Protein AF-A0A964BZN2-F1 (afdb_monomer)

pLDDT: mean 92.25, std 7.42, range [51.03, 97.81]

Secondary structure (DSSP, 8-state):
---------SS--TTHHHHHHTTHHHHHHHHHHTTTTT-GGGG----HHHHHHHHHHHHHHHHHHHHHHHHHHHHSPPPBPTTSSBSS-HHHHHHHHHHHHHHTTTT-HHHHHHHHTTT---

Radius of gyration: 18.12 Å; Cα contacts (8 Å, |Δi|>4): 83; chains: 1; bounding box: 41×39×49 Å

Foldseek 3Di:
DPDDDDFDDPDPDPCRVVVVVCVCVVVVVVCCCPDVHVNVVVVVDPDPVVVVVVVVVVVLVQLLLLLQLVVCCVVPNFDQDPVRHGPDDSSSNSRVVVVVCVVPVVPNVVVVVVSCVSSDPD

Structure (mmCIF, N/CA/C/O backbone):
data_AF-A0A964BZN2-F1
#
_entry.id   AF-A0A964BZN2-F1
#
loop_
_atom_site.group_PDB
_atom_site.id
_atom_site.type_symbol
_atom_site.label_atom_id
_atom_site.label_alt_id
_atom_site.label_comp_id
_atom_site.label_asym_id
_atom_site.label_entity_id
_atom_site.label_seq_id
_atom_site.pdbx_PDB_ins_code
_atom_site.Cartn_x
_atom_site.Cartn_y
_atom_site.Cartn_z
_atom_site.occupancy
_atom_site.B_iso_or_equiv
_atom_site.auth_seq_id
_atom_site.auth_comp_id
_atom_site.auth_asym_id
_atom_site.auth_atom_id
_atom_site.pdbx_PDB_model_num
ATOM 1 N N . ASP A 1 1 ? 3.042 -6.095 -25.048 1.00 51.88 1 ASP A N 1
ATOM 2 C CA . ASP A 1 1 ? 2.594 -5.011 -25.938 1.00 51.88 1 ASP A CA 1
ATOM 3 C C . ASP A 1 1 ? 3.824 -4.264 -26.408 1.00 51.88 1 ASP A C 1
ATOM 5 O O . ASP A 1 1 ? 4.493 -3.630 -25.604 1.00 51.88 1 ASP A O 1
ATOM 9 N N . GLY A 1 2 ? 4.241 -4.516 -27.651 1.00 74.69 2 GLY A N 1
ATOM 10 C CA . GLY A 1 2 ? 5.504 -4.043 -28.234 1.00 74.69 2 GLY A CA 1
ATOM 11 C C . GLY A 1 2 ? 5.465 -2.568 -28.629 1.00 74.69 2 GLY A C 1
ATOM 12 O O . GLY A 1 2 ? 5.845 -2.222 -29.742 1.00 74.69 2 GLY A O 1
ATOM 13 N N . GLU A 1 3 ? 4.945 -1.722 -27.745 1.00 84.19 3 GLU A N 1
ATOM 14 C CA . GLU A 1 3 ? 4.877 -0.278 -27.946 1.00 84.19 3 GLU A CA 1
ATOM 15 C C . GLU A 1 3 ? 6.256 0.360 -27.725 1.00 84.19 3 GLU A C 1
ATOM 17 O O . GLU A 1 3 ? 7.029 -0.056 -26.857 1.00 84.19 3 GLU A O 1
ATOM 22 N N . LEU A 1 4 ? 6.578 1.371 -28.534 1.00 87.00 4 LEU A N 1
ATOM 23 C CA . LEU A 1 4 ? 7.837 2.105 -28.436 1.00 87.00 4 LEU A CA 1
ATOM 24 C C . LEU A 1 4 ? 7.797 3.065 -27.235 1.00 87.00 4 LEU A C 1
ATOM 26 O O . LEU A 1 4 ? 6.884 3.878 -27.115 1.00 87.00 4 LEU A O 1
ATOM 30 N N . LEU A 1 5 ? 8.818 3.006 -26.373 1.00 86.94 5 LEU A N 1
ATOM 31 C CA . LEU A 1 5 ? 9.011 3.921 -25.244 1.00 86.94 5 LEU A CA 1
ATOM 32 C C . LEU A 1 5 ? 10.165 4.886 -25.544 1.00 86.94 5 LEU A C 1
ATOM 34 O O . LEU A 1 5 ? 11.301 4.454 -25.729 1.00 86.94 5 LEU A O 1
ATOM 38 N N . VAL A 1 6 ? 9.888 6.192 -25.524 1.00 90.06 6 VAL A N 1
ATOM 39 C CA . VAL A 1 6 ? 10.912 7.245 -25.614 1.00 90.06 6 VAL A CA 1
ATOM 40 C C . VAL A 1 6 ? 11.134 7.839 -24.225 1.00 90.06 6 VAL A C 1
ATOM 42 O O . VAL A 1 6 ? 10.206 8.365 -23.615 1.00 90.06 6 VAL A O 1
ATOM 45 N N . VAL A 1 7 ? 12.369 7.765 -23.726 1.00 89.69 7 VAL A N 1
ATOM 46 C CA . VAL A 1 7 ? 12.784 8.396 -22.465 1.00 89.69 7 VAL A CA 1
ATOM 47 C C . VAL A 1 7 ? 13.785 9.498 -22.786 1.00 89.69 7 VAL A C 1
ATOM 49 O O . VAL A 1 7 ? 14.825 9.234 -23.384 1.00 89.69 7 VAL A O 1
ATOM 52 N N . VAL A 1 8 ? 13.473 10.726 -22.375 1.00 90.38 8 VAL A N 1
ATOM 53 C CA . VAL A 1 8 ? 14.361 11.888 -22.505 1.00 90.38 8 VAL A CA 1
ATOM 54 C C . VAL A 1 8 ? 14.968 12.177 -21.136 1.00 90.38 8 VAL A C 1
ATOM 56 O O . VAL A 1 8 ? 14.242 12.320 -20.155 1.00 90.38 8 VAL A O 1
ATOM 59 N N . SER A 1 9 ? 16.295 12.238 -21.067 1.00 88.06 9 SER A N 1
ATOM 60 C CA . SER A 1 9 ? 17.054 12.511 -19.845 1.00 88.06 9 SER A CA 1
ATOM 61 C C . SER A 1 9 ? 18.124 13.561 -20.149 1.00 88.06 9 SER A C 1
ATOM 63 O O . SER A 1 9 ? 18.752 13.460 -21.205 1.00 88.06 9 SER A O 1
ATOM 65 N N . PRO A 1 10 ? 18.347 14.550 -19.262 1.00 87.06 10 PRO A N 1
ATOM 66 C CA . PRO A 1 10 ? 19.429 15.520 -19.426 1.00 87.06 10 PRO A CA 1
ATOM 67 C C . PRO A 1 10 ? 20.809 14.859 -19.301 1.00 87.06 10 PRO A C 1
ATOM 69 O O . PRO A 1 10 ? 21.753 15.283 -19.961 1.00 87.06 10 PRO A O 1
ATOM 72 N N . ASP A 1 11 ? 20.902 13.781 -18.517 1.00 81.56 11 ASP A N 1
ATOM 73 C CA . ASP A 1 11 ? 22.132 13.021 -18.323 1.00 81.56 11 ASP A CA 1
ATOM 74 C C . ASP A 1 11 ? 22.114 11.742 -19.169 1.00 81.56 11 ASP A C 1
ATOM 76 O O . ASP A 1 11 ? 21.147 10.969 -19.127 1.00 81.56 11 ASP A O 1
ATOM 80 N N . SER A 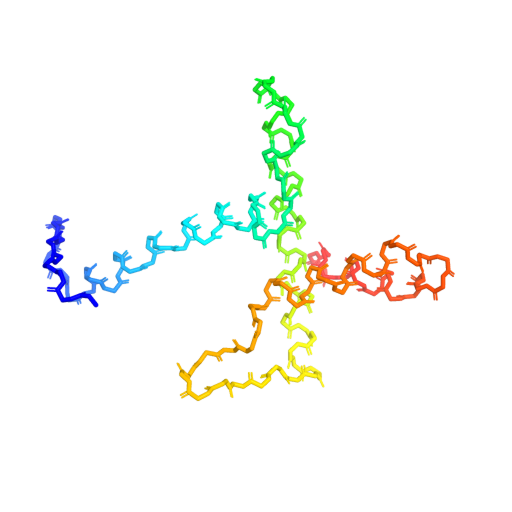1 12 ? 23.206 11.472 -19.890 1.00 67.88 12 SER A N 1
ATOM 81 C CA . SER A 1 12 ? 23.426 10.255 -20.687 1.00 67.88 12 SER A CA 1
ATOM 82 C C . SER A 1 12 ? 23.813 9.058 -19.809 1.00 67.88 12 SER A C 1
ATOM 84 O O . SER A 1 12 ? 24.851 8.419 -19.978 1.00 67.88 12 SER A O 1
ATOM 86 N N . THR A 1 13 ? 22.969 8.739 -18.829 1.00 77.81 13 THR A N 1
ATOM 87 C CA . THR A 1 13 ? 23.210 7.614 -17.923 1.00 77.81 13 THR A CA 1
ATOM 88 C C . THR A 1 13 ? 22.645 6.316 -18.494 1.00 77.81 13 THR A C 1
ATOM 90 O O . THR A 1 13 ? 21.492 6.241 -18.919 1.00 77.81 13 THR A O 1
ATOM 93 N N . THR A 1 14 ? 23.426 5.236 -18.417 1.00 84.62 14 THR A N 1
ATOM 94 C CA . THR A 1 14 ? 22.962 3.866 -18.721 1.00 84.62 14 THR A CA 1
ATOM 95 C C . THR A 1 14 ? 21.813 3.415 -17.809 1.00 84.62 14 THR A C 1
ATOM 97 O O . THR A 1 14 ? 21.139 2.425 -18.085 1.00 84.62 14 THR A O 1
ATOM 100 N N . THR A 1 15 ? 21.549 4.159 -16.732 1.00 89.12 15 THR A N 1
ATOM 101 C CA . THR A 1 15 ? 20.492 3.905 -15.753 1.00 89.12 15 THR A CA 1
ATOM 102 C C . THR A 1 15 ? 19.176 4.626 -16.061 1.00 89.12 15 THR A C 1
ATOM 104 O O . THR A 1 15 ? 18.191 4.354 -15.372 1.00 89.12 15 THR A O 1
ATOM 107 N N . ALA A 1 16 ? 19.105 5.485 -17.090 1.00 89.94 16 ALA A N 1
ATOM 108 C CA . ALA A 1 16 ? 17.922 6.300 -17.400 1.00 89.94 16 ALA A CA 1
ATOM 109 C C . ALA A 1 16 ? 16.630 5.471 -17.528 1.00 89.94 16 ALA A C 1
ATOM 111 O O . ALA A 1 16 ? 15.619 5.786 -16.900 1.00 89.94 16 ALA A O 1
ATOM 112 N N . ILE A 1 17 ? 16.681 4.355 -18.263 1.00 90.12 17 ILE A N 1
ATOM 113 C CA . ILE A 1 17 ? 15.534 3.450 -18.439 1.00 90.12 17 ILE A CA 1
ATOM 114 C C . ILE A 1 17 ? 15.131 2.784 -17.117 1.00 90.12 17 ILE A C 1
ATOM 116 O O . ILE A 1 17 ? 13.951 2.748 -16.774 1.00 90.12 17 ILE A O 1
ATOM 120 N N . SER A 1 18 ? 16.104 2.290 -16.344 1.00 90.12 18 SER A N 1
ATOM 121 C CA . SER A 1 18 ? 15.850 1.647 -15.046 1.00 90.12 18 SER A CA 1
ATOM 122 C C . SER A 1 18 ? 15.219 2.623 -14.047 1.00 90.12 18 SER A C 1
ATOM 124 O O . SER A 1 18 ? 14.247 2.295 -13.365 1.00 90.12 18 SER A O 1
ATOM 126 N N . ASN A 1 19 ? 15.713 3.862 -14.009 1.00 90.00 19 ASN A N 1
ATOM 127 C CA . ASN A 1 19 ? 15.152 4.919 -13.176 1.00 90.00 19 ASN A CA 1
ATOM 128 C C . ASN A 1 19 ? 13.736 5.298 -13.613 1.00 90.00 19 ASN A C 1
ATOM 130 O O . ASN A 1 19 ? 12.854 5.395 -12.761 1.00 90.00 19 ASN A O 1
ATOM 134 N N . TYR A 1 20 ? 13.489 5.434 -14.919 1.00 90.94 20 TYR A N 1
ATOM 135 C CA . TYR A 1 20 ? 12.144 5.685 -15.435 1.00 90.94 20 TYR A CA 1
ATOM 136 C C . TYR A 1 20 ? 11.173 4.550 -15.077 1.00 90.94 20 TYR A C 1
ATOM 138 O O . TYR A 1 20 ? 10.026 4.807 -14.716 1.00 90.94 20 TYR A O 1
ATOM 146 N N . GLY A 1 21 ? 11.642 3.299 -15.065 1.00 90.50 21 GLY A N 1
ATOM 147 C CA . GLY A 1 21 ? 10.855 2.144 -14.626 1.00 90.50 21 GLY A CA 1
ATOM 148 C C . GLY A 1 21 ? 10.297 2.275 -13.202 1.00 90.50 21 GLY A C 1
ATOM 149 O O . GLY A 1 21 ? 9.187 1.813 -12.932 1.00 90.50 21 GLY A O 1
ATOM 150 N N . LYS A 1 22 ? 10.995 2.982 -12.300 1.00 91.00 22 LYS A N 1
ATOM 151 C CA . LYS A 1 22 ? 10.516 3.235 -10.927 1.00 91.00 22 LYS A CA 1
ATOM 152 C C . LYS A 1 22 ? 9.255 4.110 -10.890 1.00 91.00 22 LYS A C 1
ATOM 154 O O . LYS A 1 22 ? 8.497 4.024 -9.924 1.00 91.00 22 LYS A O 1
ATOM 159 N N . ARG A 1 23 ? 8.973 4.891 -11.947 1.00 92.81 23 ARG A N 1
ATOM 160 C CA . ARG A 1 23 ? 7.767 5.736 -12.072 1.00 92.81 23 ARG A CA 1
ATOM 161 C C . ARG A 1 23 ? 6.480 4.931 -11.897 1.00 92.81 23 ARG A C 1
ATOM 163 O O . ARG A 1 23 ? 5.541 5.423 -11.280 1.00 92.81 23 ARG A O 1
ATOM 170 N N . TRP A 1 24 ? 6.445 3.683 -12.374 1.00 91.38 24 TRP A N 1
ATOM 171 C CA . TRP A 1 24 ? 5.263 2.814 -12.277 1.00 91.38 24 TRP A CA 1
ATOM 172 C C . TRP A 1 24 ? 4.813 2.549 -10.827 1.00 91.38 24 TRP A C 1
ATOM 174 O O . TRP A 1 24 ? 3.661 2.185 -10.567 1.00 91.38 24 TRP A O 1
ATOM 184 N N . GLY A 1 25 ? 5.702 2.776 -9.853 1.00 92.88 25 GLY A N 1
ATOM 185 C CA . GLY A 1 25 ? 5.373 2.713 -8.432 1.00 92.88 25 GLY A CA 1
ATOM 186 C C . GLY A 1 25 ? 4.187 3.606 -8.055 1.00 92.88 25 GLY A C 1
ATOM 187 O O . GLY A 1 25 ? 3.327 3.166 -7.294 1.00 92.88 25 GLY A O 1
ATOM 188 N N . ILE A 1 26 ? 4.065 4.803 -8.645 1.00 93.69 26 ILE A N 1
ATOM 189 C CA . ILE A 1 26 ? 2.972 5.731 -8.314 1.00 93.69 26 ILE A CA 1
ATOM 190 C C . ILE A 1 26 ? 1.607 5.236 -8.813 1.00 93.69 26 ILE A C 1
ATOM 192 O O . ILE A 1 26 ? 0.599 5.374 -8.127 1.00 93.69 26 ILE A O 1
ATOM 196 N N . GLU A 1 27 ? 1.562 4.588 -9.977 1.00 95.00 27 GLU A N 1
ATOM 197 C CA . GLU A 1 27 ? 0.328 3.995 -10.507 1.00 95.00 27 GLU A CA 1
ATOM 198 C C . GLU A 1 27 ? -0.120 2.821 -9.636 1.00 95.00 27 GLU A C 1
ATOM 200 O O . GLU A 1 27 ? -1.309 2.630 -9.367 1.00 95.00 27 GLU A O 1
ATOM 205 N N . THR A 1 28 ? 0.852 2.058 -9.134 1.00 94.50 28 THR A N 1
ATOM 206 C CA . THR A 1 28 ? 0.592 0.972 -8.192 1.00 94.50 28 THR A CA 1
ATOM 207 C C . THR A 1 28 ? 0.047 1.527 -6.875 1.00 94.50 28 THR A C 1
ATOM 209 O O . THR A 1 28 ? -0.977 1.034 -6.402 1.00 94.50 28 THR A O 1
ATOM 212 N N . LEU A 1 29 ? 0.665 2.583 -6.334 1.00 95.44 29 LEU A N 1
ATOM 213 C CA . LEU A 1 29 ? 0.215 3.299 -5.138 1.00 95.44 29 LEU A CA 1
ATOM 214 C C . LEU A 1 29 ? -1.233 3.787 -5.280 1.00 95.44 29 LEU A C 1
ATOM 216 O O . LEU A 1 29 ? -2.086 3.440 -4.463 1.00 95.44 29 LEU A O 1
ATOM 220 N N . PHE A 1 30 ? -1.545 4.524 -6.350 1.00 95.19 30 PHE A N 1
ATOM 221 C CA . PHE A 1 30 ? -2.909 4.994 -6.596 1.00 95.19 30 PHE A CA 1
ATOM 222 C C . PHE A 1 30 ? -3.892 3.838 -6.780 1.00 95.19 30 PHE A C 1
ATOM 224 O O . PHE A 1 30 ? -5.018 3.906 -6.290 1.00 95.19 30 PHE A O 1
ATOM 231 N N . GLY A 1 31 ? -3.472 2.740 -7.412 1.00 96.31 31 GLY A N 1
ATOM 232 C CA . GLY A 1 31 ? -4.271 1.521 -7.482 1.00 96.31 31 GLY A CA 1
ATOM 233 C C . GLY A 1 31 ? -4.634 0.974 -6.097 1.00 96.31 31 GLY A C 1
ATOM 234 O O . GLY A 1 31 ? -5.793 0.621 -5.875 1.00 96.31 31 GLY A O 1
ATOM 235 N N . MET A 1 32 ? -3.673 0.931 -5.165 1.00 97.25 32 MET A N 1
ATOM 236 C CA . MET A 1 32 ? -3.889 0.491 -3.777 1.00 97.25 32 MET A CA 1
ATOM 237 C C . MET A 1 32 ? -4.811 1.437 -2.997 1.00 97.25 32 MET A C 1
ATOM 239 O O . MET A 1 32 ? -5.615 0.974 -2.192 1.00 97.25 32 MET A O 1
ATOM 243 N N . PHE A 1 33 ? -4.743 2.745 -3.241 1.00 96.50 33 PHE A N 1
ATOM 244 C CA . PHE A 1 33 ? -5.641 3.717 -2.607 1.00 96.50 33 PHE A CA 1
ATOM 245 C C . PHE A 1 33 ? -7.078 3.627 -3.123 1.00 96.50 33 PHE A C 1
ATOM 247 O O . PHE A 1 33 ? -8.022 3.829 -2.363 1.00 96.50 33 PHE A O 1
ATOM 254 N N . LYS A 1 34 ? -7.254 3.274 -4.394 1.00 95.19 34 LYS A N 1
ATOM 255 C CA . LYS A 1 34 ? -8.559 3.115 -5.037 1.00 95.19 34 LYS A CA 1
ATOM 256 C C . LYS A 1 34 ? -9.080 1.680 -4.872 1.00 95.19 34 LYS A C 1
ATOM 258 O O . LYS A 1 34 ? -8.996 1.072 -3.805 1.00 95.19 34 LYS A O 1
ATOM 263 N N . THR A 1 35 ? -9.626 1.120 -5.943 1.00 94.38 35 THR A N 1
ATOM 264 C CA . THR A 1 35 ? -10.351 -0.154 -5.966 1.00 94.38 35 THR A CA 1
ATOM 265 C C . THR A 1 35 ? -9.496 -1.375 -5.626 1.00 94.38 35 THR A C 1
ATOM 267 O O . THR A 1 35 ? -10.037 -2.397 -5.210 1.00 94.38 35 THR A O 1
ATOM 270 N N . ARG A 1 36 ? -8.160 -1.305 -5.745 1.00 93.75 36 ARG A N 1
ATOM 271 C CA . ARG A 1 36 ? -7.280 -2.439 -5.405 1.00 93.75 36 ARG A CA 1
ATOM 272 C C . ARG A 1 36 ? -6.885 -2.487 -3.933 1.00 93.75 36 ARG A C 1
ATOM 274 O O . ARG A 1 36 ? -6.096 -3.369 -3.588 1.00 93.75 36 ARG A O 1
ATOM 281 N N . GLY A 1 37 ? -7.422 -1.635 -3.063 1.00 95.75 37 GLY A N 1
ATOM 282 C CA . GLY A 1 37 ? -7.124 -1.665 -1.629 1.00 95.75 37 GLY A CA 1
ATOM 283 C C . GLY A 1 37 ? -8.165 -0.942 -0.786 1.00 95.75 37 GLY A C 1
ATOM 284 O O . GLY A 1 37 ? -9.140 -1.566 -0.372 1.00 95.75 37 GLY A O 1
ATOM 285 N N . PHE A 1 38 ? -7.919 0.336 -0.507 1.00 95.31 38 PHE A N 1
ATOM 286 C CA . PHE A 1 38 ? -8.652 1.130 0.486 1.00 95.31 38 PHE A CA 1
ATOM 287 C C . PHE A 1 38 ? -9.981 1.717 -0.006 1.00 95.31 38 PHE A C 1
ATOM 289 O O . PHE A 1 38 ? -10.740 2.235 0.806 1.00 95.31 38 PHE A O 1
ATOM 296 N N . CYS A 1 39 ? -10.279 1.627 -1.304 1.00 95.56 39 CYS A N 1
ATOM 297 C CA . CYS A 1 39 ? -11.525 2.113 -1.898 1.00 95.56 39 CYS A CA 1
ATOM 298 C C . CYS A 1 39 ? -11.791 3.608 -1.641 1.00 95.56 39 CYS A C 1
ATOM 300 O O . CYS A 1 39 ? -12.933 4.007 -1.460 1.00 95.56 39 CYS A O 1
ATOM 302 N N . LEU A 1 40 ? -10.759 4.458 -1.672 1.00 95.06 40 LEU A N 1
ATOM 303 C CA . LEU A 1 40 ? -10.887 5.898 -1.409 1.00 95.06 40 LEU A CA 1
ATOM 304 C C . LEU A 1 40 ? -12.025 6.561 -2.203 1.00 95.06 40 LEU A C 1
ATOM 306 O O . LEU A 1 40 ? -12.787 7.342 -1.649 1.00 95.06 40 LEU A O 1
ATOM 310 N N . GLU A 1 41 ? -12.190 6.223 -3.481 1.00 93.75 41 GLU A N 1
ATOM 311 C CA . GLU A 1 41 ? -13.212 6.831 -4.346 1.00 93.75 41 GLU A CA 1
ATOM 312 C C . GLU A 1 41 ? -14.655 6.527 -3.901 1.00 93.75 41 GLU A C 1
ATOM 314 O O . GLU A 1 41 ? -15.543 7.333 -4.166 1.00 93.75 41 GLU A O 1
ATOM 319 N N . SER A 1 42 ? -14.904 5.433 -3.166 1.00 93.81 42 SER A N 1
ATOM 320 C CA . SER A 1 42 ? -16.251 5.102 -2.670 1.00 93.81 42 SER A CA 1
ATOM 321 C C . SER A 1 42 ? -16.680 5.935 -1.462 1.00 93.81 42 SER A C 1
ATOM 323 O O . SER A 1 42 ? -17.820 5.843 -1.022 1.00 93.81 42 SER A O 1
ATOM 325 N N . THR A 1 43 ? -15.773 6.723 -0.888 1.00 91.06 43 THR A N 1
ATOM 326 C CA . THR A 1 43 ? -16.084 7.620 0.234 1.00 91.06 43 THR A CA 1
ATOM 327 C C . THR A 1 43 ? -16.761 8.919 -0.211 1.00 91.06 43 THR A C 1
ATOM 329 O O . THR A 1 43 ? -17.321 9.624 0.623 1.00 91.06 43 THR A O 1
ATOM 332 N N . HIS A 1 44 ? -16.687 9.251 -1.509 1.00 91.19 44 HIS A N 1
ATOM 333 C CA . HIS A 1 44 ? -17.181 10.501 -2.098 1.00 91.19 44 HIS A CA 1
ATOM 334 C C . HIS A 1 44 ? -16.677 11.784 -1.402 1.00 91.19 44 HIS A C 1
ATOM 336 O O . HIS A 1 44 ? -17.318 12.832 -1.486 1.00 91.19 44 HIS A O 1
ATOM 342 N N . PHE A 1 45 ? -15.518 11.730 -0.731 1.00 89.69 45 PHE A N 1
ATOM 343 C CA . PHE A 1 45 ? -14.885 12.913 -0.148 1.00 89.69 45 PHE A CA 1
ATOM 344 C C . PHE A 1 45 ? -14.508 13.926 -1.234 1.00 89.69 45 PHE A C 1
ATOM 346 O O . PHE A 1 45 ? -13.707 13.634 -2.119 1.00 89.69 45 PHE A O 1
ATOM 353 N N . THR A 1 46 ? -15.062 15.132 -1.131 1.00 91.75 46 THR A N 1
ATOM 354 C CA . THR A 1 46 ? -14.820 16.249 -2.061 1.00 91.75 46 THR A CA 1
ATOM 355 C C . THR A 1 46 ? -14.058 17.408 -1.417 1.00 91.75 46 THR A C 1
ATOM 357 O O . THR A 1 46 ? -13.436 18.199 -2.121 1.00 91.75 46 THR A O 1
ATOM 360 N N . ASP A 1 47 ? -14.076 17.500 -0.086 1.00 96.56 47 ASP A N 1
ATOM 361 C CA . ASP A 1 47 ? -13.354 18.521 0.672 1.00 96.56 47 ASP A CA 1
ATOM 362 C C . ASP A 1 47 ? -11.841 18.243 0.682 1.00 96.56 47 ASP A C 1
ATOM 364 O O . ASP A 1 47 ? -11.394 17.162 1.080 1.00 96.56 47 ASP A O 1
ATOM 368 N N . SER A 1 48 ? -11.050 19.225 0.246 1.00 94.81 48 SER A N 1
ATOM 369 C CA . SER A 1 48 ? -9.609 19.068 0.030 1.00 94.81 48 SER A CA 1
ATOM 370 C C . SER A 1 48 ? -8.819 18.901 1.330 1.00 94.81 48 SER A C 1
ATOM 372 O O . SER A 1 48 ? -7.865 18.120 1.370 1.00 94.81 48 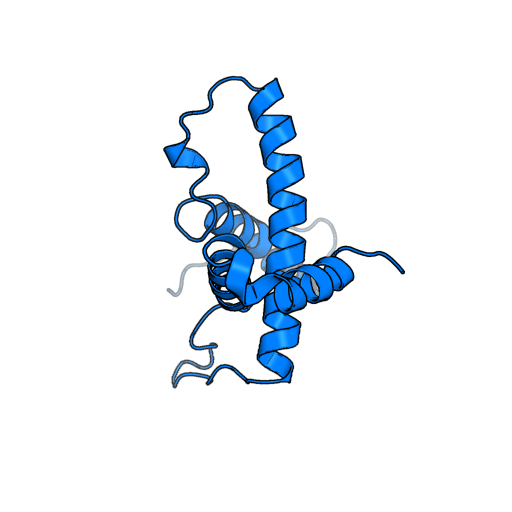SER A O 1
ATOM 374 N N . GLU A 1 49 ? -9.220 19.573 2.412 1.00 95.81 49 GLU A N 1
ATOM 375 C CA . GLU A 1 49 ? -8.538 19.478 3.704 1.00 95.81 49 GLU A CA 1
ATOM 376 C C . GLU A 1 49 ? -8.768 18.103 4.345 1.00 95.81 49 GLU A C 1
ATOM 378 O O . GLU A 1 49 ? -7.827 17.449 4.808 1.00 95.81 49 GLU A O 1
ATOM 383 N N . ARG A 1 50 ? -10.012 17.613 4.319 1.00 94.81 50 ARG A N 1
ATOM 384 C CA . ARG A 1 50 ? -10.364 16.266 4.789 1.00 94.81 50 ARG A CA 1
ATOM 385 C C . ARG A 1 50 ? -9.689 15.191 3.948 1.00 94.81 50 ARG A C 1
ATOM 387 O O . ARG A 1 50 ? -9.185 14.221 4.514 1.00 94.81 50 ARG A O 1
ATOM 394 N N . LEU A 1 51 ? -9.620 15.375 2.629 1.00 94.88 51 LEU A N 1
ATOM 395 C CA . LEU A 1 51 ? -8.921 14.451 1.740 1.00 94.88 51 LEU A CA 1
ATOM 396 C C . LEU A 1 51 ? -7.423 14.390 2.057 1.00 94.88 51 LEU A C 1
ATOM 398 O O . LEU A 1 51 ? -6.867 13.298 2.135 1.00 94.88 51 LEU A O 1
ATOM 402 N N . SER A 1 52 ? -6.781 15.534 2.303 1.00 95.19 52 SER A N 1
ATOM 403 C CA . SER A 1 52 ? -5.371 15.592 2.707 1.00 95.19 52 SER A CA 1
ATOM 404 C C . SER A 1 52 ? -5.111 14.790 3.991 1.00 95.19 52 SER A C 1
ATOM 406 O O . SER A 1 52 ? -4.229 13.928 4.027 1.00 95.19 52 SER A O 1
ATOM 408 N N . LYS A 1 53 ? -5.948 14.981 5.022 1.00 95.69 53 LYS A N 1
ATOM 409 C CA . LYS A 1 53 ? -5.864 14.222 6.285 1.00 95.69 53 LYS A CA 1
ATOM 410 C C . LYS A 1 53 ? -6.080 12.722 6.068 1.00 95.69 53 LYS A C 1
ATOM 412 O O . LYS A 1 53 ? -5.344 11.904 6.619 1.00 95.69 53 LYS A O 1
ATOM 417 N N . LEU A 1 54 ? -7.056 12.351 5.239 1.00 95.19 54 LEU A N 1
ATOM 418 C CA . LEU A 1 54 ? -7.332 10.953 4.912 1.00 95.19 54 LEU A CA 1
ATOM 419 C C . LEU A 1 54 ? -6.166 10.300 4.160 1.00 95.19 54 LEU A C 1
ATOM 421 O O . LEU A 1 54 ? -5.783 9.184 4.494 1.00 95.19 54 LEU A O 1
ATOM 425 N N . LEU A 1 55 ? -5.55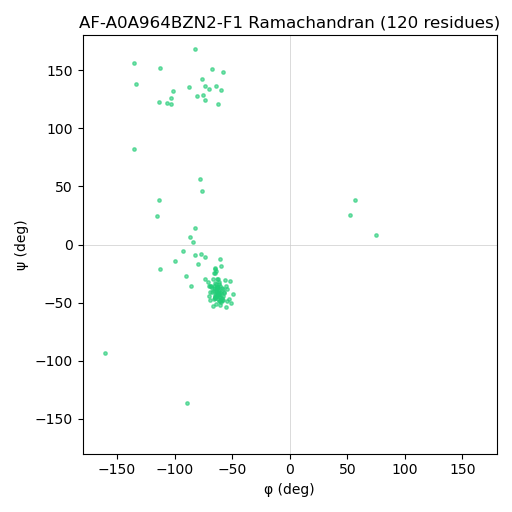9 10.994 3.196 1.00 95.06 55 LEU A N 1
ATOM 426 C CA . LEU A 1 55 ? -4.393 10.495 2.465 1.00 95.06 55 LEU A CA 1
ATOM 427 C C . LEU A 1 55 ? -3.186 10.279 3.386 1.00 95.06 55 LEU A C 1
ATOM 429 O O . LEU A 1 55 ? -2.471 9.288 3.221 1.00 95.06 55 LEU A O 1
ATOM 433 N N . ALA A 1 56 ? -2.979 11.150 4.377 1.00 95.94 56 ALA A N 1
ATOM 434 C CA . ALA A 1 56 ? -1.935 10.961 5.383 1.00 95.94 56 ALA A CA 1
ATOM 435 C C . ALA A 1 56 ? -2.165 9.673 6.196 1.00 95.94 56 ALA A C 1
ATOM 437 O O . ALA A 1 56 ? -1.269 8.834 6.298 1.00 95.94 56 ALA A O 1
ATOM 438 N N . LEU A 1 57 ? -3.389 9.462 6.695 1.00 95.19 57 LEU A N 1
ATOM 439 C CA . LEU A 1 57 ? -3.758 8.241 7.422 1.00 95.19 57 LEU A CA 1
ATOM 440 C C . LEU A 1 57 ? -3.651 6.986 6.545 1.00 95.19 57 LEU A C 1
ATOM 442 O 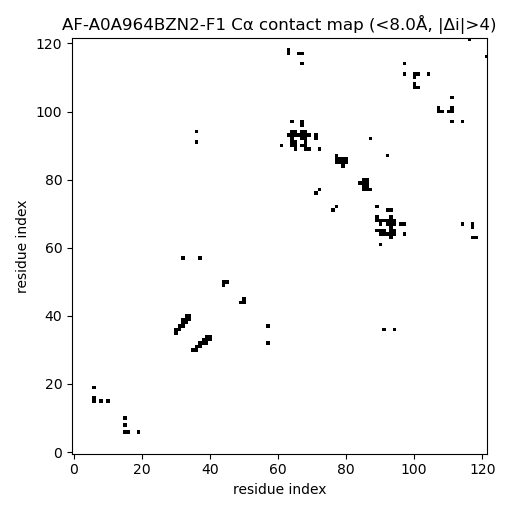O . LEU A 1 57 ? -3.109 5.968 6.971 1.00 95.19 57 LEU A O 1
ATOM 446 N N . MET A 1 58 ? -4.117 7.057 5.298 1.00 95.75 58 MET A N 1
ATOM 447 C CA . MET A 1 58 ? -4.014 5.956 4.342 1.00 95.75 58 MET A CA 1
ATOM 448 C C . MET A 1 58 ? -2.566 5.612 3.999 1.00 95.75 58 MET A C 1
ATOM 450 O O . MET A 1 58 ? -2.259 4.443 3.789 1.00 95.75 58 MET A O 1
ATOM 454 N N . SER A 1 59 ? -1.671 6.599 3.964 1.00 95.75 59 SER A N 1
ATOM 455 C CA . SER A 1 59 ? -0.241 6.362 3.744 1.00 95.75 59 SER A CA 1
ATOM 456 C C . SER A 1 59 ? 0.377 5.575 4.903 1.00 95.75 59 SER A C 1
ATOM 458 O O . SER A 1 59 ? 1.131 4.634 4.667 1.00 95.75 59 SER A O 1
ATOM 460 N N . LEU A 1 60 ? -0.006 5.876 6.149 1.00 95.62 60 LEU A N 1
ATOM 461 C CA . LEU A 1 60 ? 0.400 5.077 7.311 1.00 95.62 60 LEU A CA 1
ATOM 462 C C . LEU A 1 60 ? -0.175 3.655 7.244 1.00 95.62 60 LEU A C 1
ATOM 464 O O . LEU A 1 60 ? 0.559 2.682 7.411 1.00 95.62 60 LEU A O 1
ATOM 468 N N . ALA A 1 61 ? -1.467 3.522 6.929 1.00 96.38 61 ALA A N 1
ATOM 469 C CA . ALA A 1 61 ? -2.121 2.223 6.774 1.00 96.38 61 ALA A CA 1
ATOM 470 C C . ALA A 1 61 ? -1.509 1.387 5.635 1.00 96.38 61 ALA A C 1
ATOM 472 O O . ALA A 1 61 ? -1.418 0.164 5.732 1.00 96.38 61 ALA A O 1
ATOM 473 N N . LEU A 1 62 ? -1.060 2.034 4.559 1.00 96.69 62 LEU A N 1
ATOM 474 C CA . LEU A 1 62 ? -0.348 1.393 3.461 1.00 96.69 62 LEU A CA 1
ATOM 475 C C . LEU A 1 62 ? 0.985 0.812 3.928 1.00 96.69 62 LEU A C 1
ATOM 477 O O . LEU A 1 62 ? 1.248 -0.364 3.680 1.00 96.69 62 LEU A O 1
ATOM 481 N N . CYS A 1 63 ? 1.808 1.618 4.603 1.00 95.75 63 CYS A N 1
ATOM 482 C CA . CYS A 1 63 ? 3.076 1.158 5.167 1.00 95.75 63 CYS A CA 1
ATOM 483 C C . CYS A 1 63 ? 2.850 -0.019 6.121 1.00 95.75 63 CYS A C 1
ATOM 485 O O . CYS A 1 63 ? 3.562 -1.021 6.046 1.00 95.75 63 CYS A O 1
ATOM 487 N N . TRP A 1 64 ? 1.808 0.060 6.951 1.00 96.81 64 TRP A N 1
ATOM 488 C CA . TRP A 1 64 ? 1.426 -1.019 7.852 1.00 96.81 64 TRP A CA 1
ATOM 489 C C . TRP A 1 64 ? 1.088 -2.313 7.112 1.00 96.81 64 TRP A C 1
ATOM 491 O O . TRP A 1 64 ? 1.624 -3.373 7.431 1.00 96.81 64 TRP A O 1
ATOM 501 N N . ALA A 1 65 ? 0.239 -2.225 6.085 1.00 97.75 65 ALA A N 1
ATOM 502 C CA . ALA A 1 65 ? -0.165 -3.366 5.276 1.00 97.75 65 ALA A CA 1
ATOM 503 C C . ALA A 1 65 ? 1.014 -3.986 4.516 1.00 97.75 65 ALA A C 1
ATOM 505 O O . ALA A 1 65 ? 1.076 -5.206 4.382 1.00 97.75 65 ALA A O 1
ATOM 506 N N . ILE A 1 66 ? 1.967 -3.181 4.039 1.00 96.75 66 ILE A N 1
ATOM 507 C CA . ILE A 1 66 ? 3.180 -3.700 3.395 1.00 96.75 66 ILE A CA 1
ATOM 508 C C . ILE A 1 66 ? 4.036 -4.452 4.414 1.00 96.75 66 ILE A C 1
ATOM 510 O O . ILE A 1 66 ? 4.321 -5.623 4.179 1.00 96.75 66 ILE A O 1
ATOM 514 N N . ARG A 1 67 ? 4.365 -3.842 5.562 1.00 96.62 67 ARG A N 1
ATOM 515 C CA . ARG A 1 67 ? 5.186 -4.490 6.601 1.00 96.62 67 ARG A CA 1
ATOM 516 C C . ARG A 1 67 ? 4.549 -5.776 7.126 1.00 96.62 67 ARG A C 1
ATOM 518 O O . ARG A 1 67 ? 5.231 -6.788 7.269 1.00 96.62 67 ARG A O 1
ATOM 525 N N . MET A 1 68 ? 3.235 -5.763 7.351 1.00 96.75 68 MET A N 1
ATOM 526 C CA . MET A 1 68 ? 2.486 -6.963 7.724 1.00 96.75 68 MET A CA 1
ATOM 527 C C . MET A 1 68 ? 2.572 -8.031 6.629 1.00 96.75 68 MET A C 1
ATOM 529 O O . MET A 1 68 ? 2.820 -9.199 6.907 1.00 96.75 68 MET A O 1
ATOM 533 N N . GLY A 1 69 ? 2.397 -7.637 5.368 1.00 97.25 69 GLY A N 1
ATOM 534 C CA . GLY A 1 69 ? 2.496 -8.546 4.233 1.00 97.25 69 GLY A CA 1
ATOM 535 C C . GLY A 1 69 ? 3.881 -9.173 4.084 1.00 97.25 69 GLY A C 1
ATOM 536 O O . GLY A 1 69 ? 3.971 -10.351 3.752 1.00 97.25 69 GLY A O 1
ATOM 537 N N . GLU A 1 70 ? 4.950 -8.413 4.325 1.00 96.69 70 GLU A N 1
ATOM 538 C CA . GLU A 1 70 ? 6.335 -8.902 4.304 1.00 96.69 70 GLU A CA 1
ATOM 539 C C . GLU A 1 70 ? 6.574 -9.909 5.425 1.00 96.69 70 GLU A C 1
ATOM 541 O O . GLU A 1 70 ? 7.084 -11.002 5.173 1.00 96.69 70 GLU A O 1
ATOM 546 N N . TRP A 1 71 ? 6.141 -9.578 6.644 1.00 96.25 71 TRP A N 1
ATOM 547 C CA . TRP A 1 71 ? 6.226 -10.482 7.786 1.00 96.25 71 TRP A CA 1
ATOM 548 C C . TRP A 1 71 ? 5.459 -11.782 7.527 1.00 96.25 71 TRP A C 1
ATOM 550 O O . TRP A 1 71 ? 6.014 -12.870 7.692 1.00 96.25 71 TRP A O 1
ATOM 560 N N . LEU A 1 72 ? 4.220 -11.691 7.039 1.00 96.69 72 LEU A N 1
ATOM 561 C CA . LEU A 1 72 ? 3.427 -12.861 6.672 1.00 96.69 72 LEU A CA 1
ATOM 562 C C . LEU A 1 72 ? 4.095 -13.661 5.561 1.00 96.69 72 LEU A C 1
ATOM 564 O O . LEU A 1 72 ? 4.134 -14.878 5.641 1.00 96.69 72 LEU A O 1
ATOM 568 N N . HIS A 1 73 ? 4.645 -13.008 4.539 1.00 97.06 73 HIS A N 1
ATOM 569 C CA . HIS A 1 73 ? 5.327 -13.696 3.447 1.00 97.06 73 HIS A CA 1
ATOM 570 C C . HIS A 1 73 ? 6.587 -14.431 3.918 1.00 97.06 73 HIS A C 1
ATOM 572 O O . HIS A 1 73 ? 6.903 -15.491 3.389 1.00 97.06 73 HIS A O 1
ATOM 578 N N . HIS A 1 74 ? 7.287 -13.907 4.923 1.00 96.50 74 HIS A N 1
ATOM 579 C CA . HIS A 1 74 ? 8.428 -14.588 5.525 1.00 96.50 74 HIS A CA 1
ATOM 580 C C . HIS A 1 74 ? 8.010 -15.865 6.277 1.00 96.50 74 HIS A C 1
ATOM 582 O O . HIS A 1 74 ? 8.681 -16.888 6.172 1.00 96.50 74 HIS A O 1
ATOM 588 N N . HIS A 1 75 ? 6.892 -15.833 7.010 1.00 94.81 75 HIS A N 1
ATOM 589 C CA . HIS A 1 75 ? 6.420 -16.973 7.814 1.00 94.81 75 HIS A CA 1
ATOM 590 C C . HIS A 1 75 ? 5.577 -17.972 7.010 1.00 94.81 75 HIS A C 1
ATOM 592 O O . HIS A 1 75 ? 5.629 -19.179 7.233 1.00 94.81 75 HIS A O 1
ATOM 598 N N . GLN A 1 76 ? 4.790 -17.466 6.067 1.00 95.25 76 GLN A N 1
ATOM 599 C CA . GLN A 1 76 ? 3.890 -18.198 5.186 1.00 95.25 76 GLN A CA 1
ATOM 600 C C . GLN A 1 76 ? 4.041 -17.659 3.753 1.00 95.25 76 GLN A C 1
ATOM 602 O O . GLN A 1 76 ? 3.251 -16.826 3.290 1.00 95.25 76 GLN A O 1
ATOM 607 N N . PRO A 1 77 ? 5.066 -18.128 3.019 1.00 95.62 77 PRO A N 1
ATOM 608 C CA . PRO A 1 77 ? 5.362 -17.617 1.692 1.00 95.62 77 PRO A CA 1
ATOM 609 C C . PRO A 1 77 ? 4.211 -17.795 0.704 1.00 95.62 77 PRO A C 1
ATOM 611 O O . PRO A 1 77 ? 3.636 -18.872 0.522 1.00 95.62 77 PRO A O 1
ATOM 614 N N . LEU A 1 78 ? 3.916 -16.712 -0.009 1.00 96.00 78 LEU A N 1
ATOM 615 C CA . LEU A 1 78 ? 2.987 -16.722 -1.132 1.00 96.00 78 LEU A CA 1
ATOM 616 C C . LEU A 1 78 ? 3.614 -17.489 -2.295 1.00 96.00 78 LEU A C 1
ATOM 618 O O . LEU A 1 78 ? 4.747 -17.227 -2.696 1.00 96.00 78 LEU A O 1
ATOM 622 N N . ARG A 1 79 ? 2.836 -18.385 -2.902 1.00 95.56 79 ARG A N 1
ATOM 623 C CA . ARG A 1 79 ? 3.281 -19.134 -4.080 1.00 95.56 79 ARG A CA 1
ATOM 624 C C . ARG A 1 79 ? 3.522 -18.200 -5.267 1.00 95.56 79 ARG A C 1
ATOM 626 O O . ARG A 1 79 ? 2.689 -17.340 -5.577 1.00 95.56 79 ARG A O 1
ATOM 633 N N . ILE A 1 80 ? 4.623 -18.429 -5.973 1.00 96.19 80 ILE A N 1
ATOM 634 C CA . ILE A 1 80 ? 4.892 -17.823 -7.278 1.00 96.19 80 ILE A CA 1
ATOM 635 C C . ILE A 1 80 ? 4.122 -18.623 -8.334 1.00 96.19 80 ILE A C 1
ATOM 637 O O . ILE A 1 80 ? 4.197 -19.850 -8.386 1.00 96.19 80 ILE A O 1
ATOM 641 N N . LYS A 1 81 ? 3.329 -17.934 -9.157 1.00 95.38 81 LYS A N 1
ATOM 642 C CA . LYS A 1 81 ? 2.561 -18.555 -10.247 1.00 95.38 81 LYS A CA 1
ATOM 643 C C . LYS A 1 81 ? 3.437 -18.748 -11.491 1.00 95.38 81 LYS A C 1
ATOM 645 O O . LYS A 1 81 ? 4.502 -18.153 -11.607 1.00 95.38 81 LYS A O 1
ATOM 650 N N . LYS A 1 82 ? 2.946 -19.519 -12.472 1.00 95.00 82 LYS A N 1
ATOM 651 C CA . LYS A 1 82 ? 3.662 -19.848 -13.727 1.00 95.00 82 LYS A CA 1
ATOM 652 C C . LYS A 1 82 ? 4.213 -18.630 -14.487 1.00 95.00 82 LYS A C 1
ATOM 654 O O . LYS A 1 82 ? 5.249 -18.729 -15.122 1.00 95.00 82 LYS A O 1
ATOM 659 N N . HIS A 1 83 ? 3.546 -17.480 -14.395 1.00 92.31 83 HIS A N 1
ATOM 660 C CA . HIS A 1 83 ? 3.971 -16.215 -15.009 1.00 92.31 83 HIS A CA 1
ATOM 661 C C . HIS A 1 83 ? 5.019 -15.436 -14.178 1.00 92.31 83 HIS A C 1
ATOM 663 O O . HIS A 1 83 ? 5.184 -14.234 -14.373 1.00 92.31 83 HIS A O 1
ATOM 669 N N . GLY A 1 84 ? 5.650 -16.057 -13.176 1.00 91.94 84 GLY A N 1
ATOM 670 C CA . GLY A 1 84 ? 6.747 -15.471 -12.394 1.00 91.94 84 GLY A CA 1
ATOM 671 C C . GLY A 1 84 ? 6.354 -14.403 -11.366 1.00 91.94 84 GLY A C 1
ATOM 672 O O . GLY A 1 84 ? 7.227 -13.769 -10.788 1.00 91.94 84 GLY A O 1
ATOM 673 N N . ARG A 1 85 ? 5.056 -14.185 -11.106 1.00 91.81 85 ARG A N 1
ATOM 674 C CA . ARG A 1 85 ? 4.581 -13.210 -10.100 1.00 91.81 85 ARG A CA 1
ATOM 675 C C . ARG A 1 85 ? 3.920 -13.925 -8.924 1.00 91.81 85 ARG A C 1
ATOM 677 O O . ARG A 1 85 ? 3.349 -15.006 -9.100 1.00 91.81 85 ARG A O 1
ATOM 684 N N . LEU A 1 86 ? 3.963 -13.301 -7.747 1.00 94.50 86 LEU A N 1
ATOM 685 C CA . LEU A 1 86 ? 3.270 -13.782 -6.549 1.00 94.50 86 LEU A CA 1
ATOM 686 C C . LEU A 1 86 ? 1.759 -13.914 -6.791 1.00 94.50 86 LEU A C 1
ATOM 688 O O . LEU A 1 86 ? 1.163 -13.153 -7.556 1.00 94.50 86 LEU A O 1
ATOM 692 N N . ALA A 1 87 ? 1.127 -14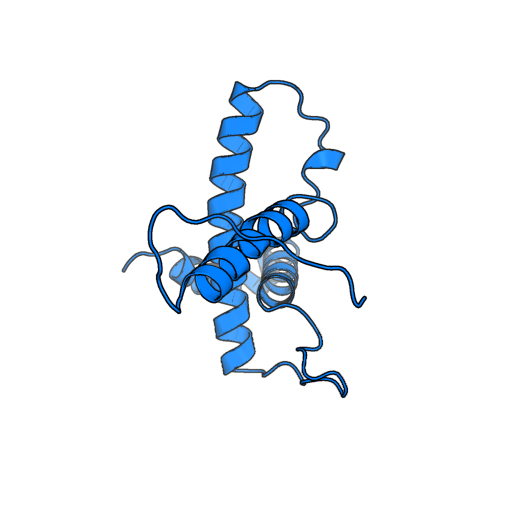.875 -6.114 1.00 94.38 87 ALA A N 1
ATOM 693 C CA . ALA A 1 87 ? -0.312 -15.109 -6.225 1.00 94.38 87 ALA A CA 1
ATOM 694 C C . ALA A 1 87 ? -1.175 -13.918 -5.762 1.00 94.38 87 ALA A C 1
ATOM 696 O O . ALA A 1 87 ? -2.268 -13.725 -6.299 1.00 94.38 87 ALA A O 1
ATOM 697 N N . LYS A 1 88 ? -0.671 -13.131 -4.804 1.00 94.81 88 LYS A N 1
ATOM 698 C CA . LYS A 1 88 ? -1.186 -11.834 -4.340 1.00 94.81 88 LYS A CA 1
ATOM 699 C C . LYS A 1 88 ? -0.011 -10.863 -4.210 1.00 94.81 88 LYS A C 1
ATOM 701 O O . LYS A 1 88 ? 1.122 -11.299 -4.026 1.00 94.81 88 LYS A O 1
ATOM 706 N N . SER A 1 89 ? -0.271 -9.558 -4.281 1.00 95.75 89 SER A N 1
ATOM 707 C CA . SER A 1 89 ? 0.741 -8.578 -3.875 1.00 95.75 89 SER A CA 1
ATOM 708 C C . SER A 1 89 ? 0.980 -8.660 -2.366 1.00 95.75 89 SER A C 1
ATOM 710 O O . SER A 1 89 ? 0.064 -8.990 -1.611 1.00 95.75 89 SER A O 1
ATOM 712 N N . ILE A 1 90 ? 2.193 -8.315 -1.933 1.00 97.31 90 ILE A N 1
ATOM 713 C CA . ILE A 1 90 ? 2.567 -8.240 -0.514 1.00 97.31 90 ILE A CA 1
ATOM 714 C C . ILE A 1 90 ? 1.608 -7.322 0.252 1.00 97.31 90 ILE A C 1
ATOM 716 O O . ILE A 1 90 ? 1.008 -7.743 1.236 1.00 97.31 90 ILE A O 1
ATOM 720 N N . PHE A 1 91 ? 1.347 -6.126 -0.287 1.00 97.56 91 PHE A N 1
ATOM 721 C CA . PHE A 1 91 ? 0.341 -5.203 0.244 1.00 97.56 91 PHE A CA 1
ATOM 722 C C . PHE A 1 91 ? -1.022 -5.866 0.464 1.00 97.56 91 PHE A C 1
ATOM 724 O O . PHE A 1 91 ? -1.602 -5.740 1.536 1.00 97.56 91 PHE A O 1
ATOM 731 N N . ARG A 1 92 ? -1.554 -6.571 -0.545 1.00 97.50 92 ARG A N 1
ATOM 732 C CA . ARG A 1 92 ? -2.884 -7.182 -0.448 1.00 97.50 92 ARG A CA 1
ATOM 733 C C . ARG A 1 92 ? -2.901 -8.285 0.605 1.00 97.50 92 ARG A C 1
ATOM 735 O O . ARG A 1 92 ? -3.886 -8.420 1.318 1.00 97.50 92 ARG A O 1
ATOM 742 N N . TYR A 1 93 ? -1.822 -9.055 0.708 1.00 97.69 93 TYR A N 1
ATOM 743 C CA . TYR A 1 93 ? -1.721 -10.100 1.715 1.00 97.69 93 TYR A CA 1
ATOM 744 C C . TYR A 1 93 ? -1.768 -9.527 3.135 1.00 97.69 93 TYR A C 1
ATOM 746 O O . TYR A 1 93 ? -2.574 -9.984 3.942 1.00 97.69 93 TYR A O 1
ATOM 754 N N . GLY A 1 94 ? -0.992 -8.474 3.402 1.00 97.38 94 GLY A N 1
ATOM 755 C CA . GLY A 1 94 ? -1.022 -7.805 4.700 1.00 97.38 94 GLY A CA 1
ATOM 756 C C . GLY A 1 94 ? -2.322 -7.049 4.968 1.00 97.38 94 GLY A C 1
ATOM 757 O O . GLY A 1 94 ? -2.859 -7.157 6.064 1.00 97.38 94 GLY A O 1
ATOM 758 N N . LEU A 1 95 ? -2.888 -6.352 3.976 1.00 97.81 95 LEU A N 1
ATOM 759 C CA . LEU A 1 95 ? -4.165 -5.648 4.130 1.00 97.81 95 LEU A CA 1
ATOM 760 C C . LEU A 1 95 ? -5.308 -6.608 4.478 1.00 97.81 95 LEU A C 1
ATOM 762 O O . LEU A 1 95 ? -6.104 -6.305 5.361 1.00 97.81 95 LEU A O 1
ATOM 766 N N . ASP A 1 96 ? -5.410 -7.748 3.791 1.00 97.25 96 ASP A N 1
ATOM 767 C CA . ASP A 1 96 ? -6.466 -8.728 4.065 1.00 97.25 96 ASP A CA 1
ATOM 768 C C . ASP A 1 96 ? -6.336 -9.291 5.495 1.00 97.25 96 ASP A C 1
ATOM 770 O O . ASP A 1 96 ? -7.344 -9.495 6.171 1.00 97.25 96 ASP A O 1
ATOM 774 N N . HIS A 1 97 ? -5.105 -9.484 5.978 1.00 96.50 97 HIS A N 1
ATOM 775 C CA . HIS A 1 97 ? -4.848 -9.936 7.344 1.00 96.50 97 HIS A CA 1
ATOM 776 C C . HIS A 1 97 ? -5.193 -8.866 8.388 1.00 96.50 97 HIS A C 1
ATOM 778 O O . HIS A 1 97 ? -5.947 -9.149 9.315 1.00 96.50 97 HIS A O 1
ATOM 784 N N . LEU A 1 98 ? -4.738 -7.622 8.192 1.00 96.81 98 LEU A N 1
ATOM 785 C CA . LEU A 1 98 ? -5.096 -6.493 9.059 1.00 96.81 98 LEU A CA 1
ATOM 786 C C . LEU A 1 98 ? -6.611 -6.293 9.122 1.00 96.81 98 LEU A C 1
ATOM 788 O O . LEU A 1 98 ? -7.155 -6.065 10.196 1.00 96.81 98 LEU A O 1
ATOM 792 N N . ARG A 1 99 ? -7.313 -6.430 7.990 1.00 96.25 99 ARG A N 1
ATOM 793 C CA . ARG A 1 99 ? -8.778 -6.365 7.963 1.00 96.25 99 ARG A CA 1
ATOM 794 C C . ARG A 1 99 ? -9.404 -7.431 8.852 1.00 96.25 99 ARG A C 1
ATOM 796 O O . ARG A 1 99 ? -10.290 -7.079 9.614 1.00 96.25 99 ARG A O 1
ATOM 803 N N . SER A 1 100 ? -8.934 -8.677 8.785 1.00 96.75 100 SER A N 1
ATOM 804 C CA . SER A 1 100 ? -9.444 -9.743 9.656 1.00 96.75 100 SER A CA 1
ATOM 805 C C . SER A 1 100 ? -9.161 -9.475 11.135 1.00 96.75 100 SER A C 1
ATOM 807 O O . SER A 1 100 ? -10.027 -9.724 11.963 1.00 96.75 100 SER A O 1
ATOM 809 N N . ILE A 1 101 ? -7.985 -8.942 11.480 1.00 95.69 101 ILE A N 1
ATOM 810 C CA . ILE A 1 101 ? -7.670 -8.564 12.865 1.00 95.69 101 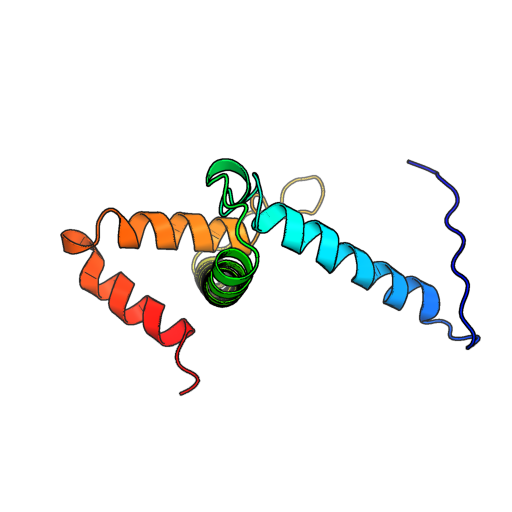ILE A CA 1
ATOM 811 C C . ILE A 1 101 ? -8.646 -7.493 13.366 1.00 95.69 101 ILE A C 1
ATOM 813 O O . ILE A 1 101 ? -9.207 -7.632 14.445 1.00 95.69 101 ILE A O 1
ATOM 817 N N . VAL A 1 102 ? -8.860 -6.432 12.582 1.00 94.56 102 VAL A N 1
ATOM 818 C CA . VAL A 1 102 ? -9.722 -5.306 12.976 1.00 94.56 102 VAL A CA 1
ATOM 819 C C . VAL A 1 102 ? -11.197 -5.713 13.053 1.00 94.56 102 VAL A C 1
ATOM 821 O O . VAL A 1 102 ? -11.908 -5.214 13.920 1.00 94.56 102 VAL A O 1
ATOM 824 N N . THR A 1 103 ? -11.674 -6.603 12.175 1.00 95.38 103 THR A N 1
ATOM 825 C CA . THR A 1 103 ? -13.070 -7.075 12.209 1.00 95.38 103 THR A CA 1
ATOM 826 C C . THR A 1 103 ? -13.349 -8.043 13.353 1.00 95.38 103 THR A C 1
ATOM 828 O O . THR A 1 103 ? -14.467 -8.054 13.852 1.00 95.38 103 THR A O 1
ATOM 831 N N . ASP A 1 104 ? -12.346 -8.814 13.778 1.00 95.25 104 ASP A N 1
ATOM 832 C CA . ASP A 1 104 ? -12.461 -9.830 14.830 1.00 95.25 104 ASP A CA 1
ATOM 833 C C . ASP A 1 104 ? -11.629 -9.446 16.070 1.00 95.25 104 ASP A C 1
ATOM 835 O O . ASP A 1 104 ? -10.982 -10.295 16.690 1.00 95.25 104 ASP A O 1
ATOM 839 N N . LEU A 1 105 ? -11.599 -8.152 16.415 1.00 92.94 105 LEU A N 1
ATOM 840 C CA . LEU A 1 105 ? -10.642 -7.594 17.378 1.00 92.94 105 LEU A CA 1
ATOM 841 C C . LEU A 1 105 ? -10.725 -8.241 18.767 1.00 92.94 105 LEU A C 1
ATOM 843 O O . LEU A 1 105 ? -9.688 -8.487 19.379 1.00 92.94 105 LEU A O 1
ATOM 847 N N . ASP A 1 106 ? -11.931 -8.573 19.229 1.00 93.19 106 ASP A N 1
ATOM 848 C CA . ASP A 1 106 ? -12.151 -9.230 20.525 1.00 93.19 106 ASP A CA 1
ATOM 849 C C . ASP A 1 106 ? -11.474 -10.606 20.602 1.00 93.19 106 ASP A C 1
ATOM 851 O O . ASP A 1 106 ? -11.007 -11.027 21.658 1.00 93.19 106 ASP A O 1
ATOM 855 N N . LEU A 1 107 ? -11.385 -11.304 19.466 1.00 93.69 107 LEU A N 1
ATOM 856 C CA . LEU A 1 107 ? -10.752 -12.618 19.358 1.00 93.69 107 LEU A CA 1
ATOM 857 C C . LEU A 1 107 ? -9.256 -12.511 19.036 1.00 93.69 107 LEU A C 1
ATOM 859 O O . LEU A 1 107 ? -8.485 -13.404 19.383 1.00 93.69 107 L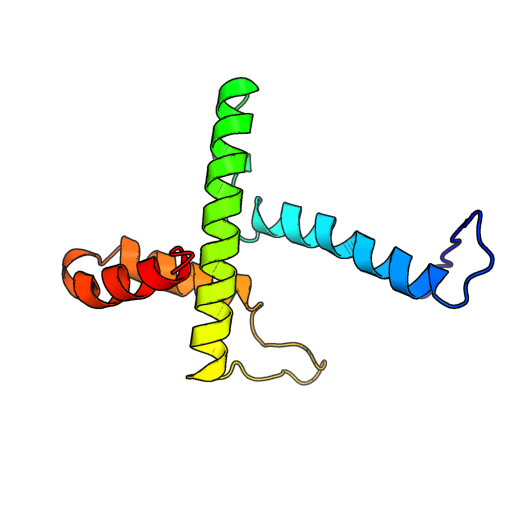EU A O 1
ATOM 863 N N . LYS A 1 108 ? -8.843 -11.428 18.369 1.00 94.12 108 LYS A N 1
ATOM 864 C CA . LYS A 1 108 ? -7.496 -11.235 17.805 1.00 94.12 108 LYS A CA 1
ATOM 865 C C . LYS A 1 108 ? -6.718 -10.096 18.453 1.00 94.12 108 LYS A C 1
ATOM 867 O O . LYS A 1 108 ? -5.806 -9.533 17.849 1.00 94.12 108 LYS A O 1
ATOM 872 N N . GLN A 1 109 ? -7.044 -9.754 19.696 1.00 92.81 109 GLN A N 1
ATOM 873 C CA . GLN A 1 109 ? -6.428 -8.627 20.391 1.00 92.81 109 GLN A CA 1
ATOM 874 C C . GLN A 1 109 ? -4.898 -8.759 20.495 1.00 92.81 109 GLN A C 1
ATOM 876 O O . GLN A 1 109 ? -4.178 -7.775 20.335 1.00 92.81 109 GLN A O 1
ATOM 881 N N . SER A 1 110 ? -4.381 -9.970 20.716 1.00 92.81 110 SER A N 1
ATOM 882 C CA . SER A 1 110 ? -2.937 -10.233 20.752 1.00 92.81 110 SER A CA 1
ATOM 883 C C . SER A 1 110 ? -2.267 -9.996 19.393 1.00 92.81 110 SER A C 1
ATOM 885 O O . SER A 1 110 ? -1.242 -9.319 19.331 1.00 92.81 110 SER A O 1
ATOM 887 N N . GLU A 1 111 ? -2.871 -10.488 18.307 1.00 92.81 111 GLU A N 1
ATOM 888 C CA . GLU A 1 111 ? -2.412 -10.254 16.929 1.00 92.81 111 GLU A CA 1
ATOM 889 C C . GLU A 1 111 ? -2.439 -8.760 16.591 1.00 92.81 111 GLU A C 1
ATOM 891 O O . GLU A 1 111 ? -1.505 -8.240 15.980 1.00 92.81 111 GLU A O 1
ATOM 896 N N . PHE A 1 112 ? -3.469 -8.040 17.045 1.00 92.88 112 PHE A N 1
ATOM 897 C CA . PHE A 1 112 ? -3.553 -6.592 16.895 1.00 92.88 112 PHE A CA 1
ATOM 898 C C . PHE A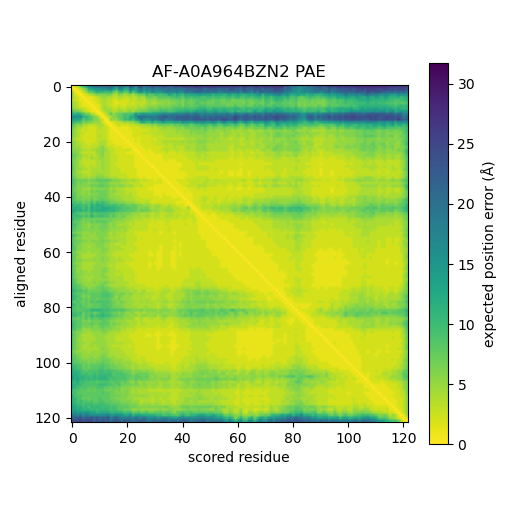 1 112 ? -2.387 -5.886 17.587 1.00 92.88 112 PHE A C 1
ATOM 900 O O . PHE A 1 112 ? -1.673 -5.118 16.943 1.00 92.88 112 PHE A O 1
ATOM 907 N N . LEU A 1 113 ? -2.127 -6.182 18.862 1.00 91.69 113 LEU A N 1
ATOM 908 C CA . LEU A 1 113 ? -1.018 -5.572 19.601 1.00 91.69 113 LEU A CA 1
ATOM 909 C C . LEU A 1 113 ? 0.342 -5.886 18.968 1.00 91.69 113 LEU A C 1
ATOM 911 O O . LEU A 1 113 ? 1.178 -4.992 18.842 1.00 91.69 113 LEU A O 1
ATOM 915 N N . GLN A 1 114 ? 0.551 -7.120 18.505 1.00 91.62 114 GLN A N 1
ATOM 916 C CA . GLN A 1 114 ? 1.757 -7.484 17.764 1.00 91.62 114 GLN A CA 1
ATOM 917 C C . GLN A 1 114 ? 1.861 -6.694 16.455 1.00 91.62 114 GLN A C 1
ATOM 919 O O . GLN A 1 114 ? 2.923 -6.175 16.119 1.00 91.62 114 GLN A O 1
ATOM 924 N N . SER A 1 115 ? 0.753 -6.544 15.729 1.00 92.25 115 SER A N 1
ATOM 925 C CA . SER A 1 115 ? 0.745 -5.809 14.469 1.00 92.25 115 SER A CA 1
ATOM 926 C C . SER A 1 115 ? 1.096 -4.328 14.641 1.00 92.25 115 SER A C 1
ATOM 928 O O . SER A 1 115 ? 1.706 -3.751 13.740 1.00 92.25 115 SER A O 1
ATOM 930 N N . LEU A 1 116 ? 0.794 -3.716 15.793 1.00 91.44 116 LEU A N 1
ATOM 931 C CA . LEU A 1 116 ? 1.177 -2.331 16.093 1.00 91.44 116 LEU A CA 1
ATOM 932 C C . LEU A 1 116 ? 2.695 -2.143 16.219 1.00 91.44 116 LEU A C 1
ATOM 934 O O . LEU A 1 116 ? 3.186 -1.050 15.945 1.00 91.44 116 LEU A O 1
ATOM 938 N N . GLN A 1 117 ? 3.457 -3.191 16.541 1.00 89.50 117 GLN A N 1
ATOM 939 C CA . GLN A 1 117 ? 4.927 -3.130 16.545 1.00 89.50 117 GLN A CA 1
ATOM 940 C C . GLN A 1 117 ? 5.489 -2.866 15.138 1.00 89.50 117 GLN A C 1
ATOM 942 O O . GLN A 1 117 ? 6.569 -2.309 14.980 1.00 89.50 117 GLN A O 1
ATOM 947 N N . PHE A 1 118 ? 4.737 -3.177 14.075 1.00 88.06 118 PHE A N 1
ATOM 948 C CA . PHE A 1 118 ? 5.129 -2.787 12.716 1.00 88.06 118 PHE A CA 1
ATOM 949 C C . PHE A 1 118 ? 4.936 -1.294 12.431 1.00 88.06 118 PHE A C 1
ATOM 951 O O . PHE A 1 118 ? 5.399 -0.802 11.405 1.00 88.06 118 PHE A O 1
ATOM 958 N N . LEU A 1 119 ? 4.258 -0.558 13.303 1.00 84.81 119 LEU A N 1
ATOM 959 C CA . LEU A 1 119 ? 4.153 0.895 13.223 1.00 84.81 119 LEU A CA 1
ATOM 960 C C . LEU A 1 119 ? 5.118 1.596 14.179 1.00 84.81 119 LEU A C 1
ATOM 962 O O . LEU A 1 119 ? 5.351 2.792 14.013 1.00 84.81 119 LEU A O 1
ATOM 966 N N . SER A 1 120 ? 5.699 0.879 15.149 1.00 83.12 120 SER A N 1
ATOM 967 C CA . SER A 1 120 ? 6.719 1.459 16.012 1.00 83.12 120 SER A CA 1
ATOM 968 C C . SER A 1 120 ? 8.033 1.629 15.252 1.00 83.12 120 SER A C 1
ATOM 970 O O . SER A 1 120 ? 8.476 0.759 14.499 1.00 83.12 120 SER A O 1
ATOM 972 N N . CYS A 1 121 ? 8.654 2.790 15.455 1.00 65.81 121 CYS A N 1
ATOM 973 C CA . CYS A 1 121 ? 10.024 3.077 15.025 1.00 65.81 121 CYS A CA 1
ATOM 974 C C . CYS A 1 121 ? 11.071 2.580 16.041 1.00 65.81 121 CYS A C 1
ATOM 976 O O . CYS A 1 121 ? 12.257 2.844 15.863 1.00 65.81 121 CYS A O 1
ATOM 978 N N . THR A 1 122 ? 10.618 1.929 17.115 1.00 51.03 122 THR A N 1
ATOM 979 C CA . THR A 1 122 ? 11.422 1.211 18.113 1.00 51.03 122 THR A CA 1
ATOM 980 C C . THR A 1 122 ? 11.511 -0.253 17.733 1.00 51.03 122 THR A C 1
ATOM 982 O O . THR A 1 122 ? 12.627 -0.801 17.793 1.00 51.03 122 THR A O 1
#

Or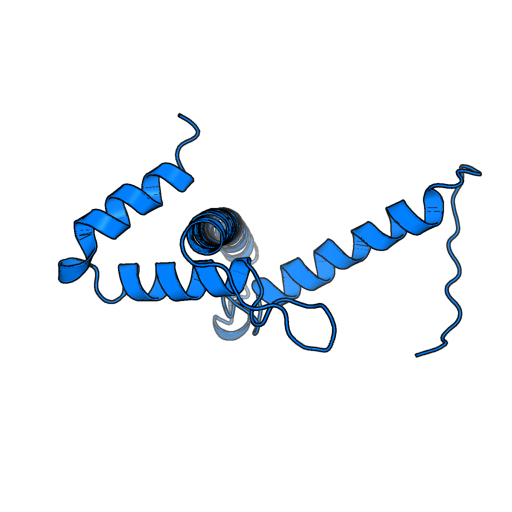ganism: NCBI:txid2874699

Sequence (122 aa):
DGELLVVVSPDSTTTAISNYGKRWGIETLFGMFKTRGFCLESTHFTDSERLSKLLALMSLALCWAIRMGEWLHHHQPLRIKKHGRLAKSIFRYGLDHLRSIVTDLDLKQSEFLQSLQFLSCT

InterPro domains:
  IPR012337 Ribonuclease H-like superfamily [SSF53098] (12-104)

Mean predicted aligned error: 5.16 Å

Solvent-accessible surface area (backbone atoms only — not comparable to full-atom values): 7297 Å² total; per-residue (Å²): 130,95,72,90,82,87,85,89,68,97,63,97,51,94,54,51,66,64,58,56,58,57,57,58,54,57,60,51,51,52,38,36,43,24,87,71,58,71,35,52,73,82,68,70,79,77,54,65,70,62,46,52,55,48,52,55,53,49,51,54,52,48,53,40,16,34,53,45,11,51,55,44,36,73,80,56,65,69,57,68,42,97,87,75,43,58,75,59,56,49,44,54,53,12,40,56,49,52,50,50,32,67,75,40,36,92,83,28,49,68,61,46,58,57,56,50,58,67,71,50,96,122